Protein AF-B9ADM8-F1 (afdb_monomer)

InterPro domains:
  IPR003339 ABC/ECF transporter, transmembrane component [PF02361] (3-96)
  IPR003339 ABC/ECF transporter, transmembrane component [cd16914] (3-99)
  IPR052770 Cobalt transport CbiQ [PTHR43723] (3-105)

Solvent-accessible surface area (backbone atoms only — not comparable to full-atom values): 6535 Å² total; per-residue (Å²): 136,66,60,61,77,74,76,44,59,65,66,61,57,50,52,56,40,48,81,74,70,49,58,67,62,59,47,52,52,51,51,54,48,57,62,45,48,59,56,51,52,51,50,50,53,54,50,49,54,56,35,54,78,67,54,28,63,80,39,77,70,43,32,51,51,46,51,52,52,51,53,53,47,54,52,52,51,50,52,57,48,51,53,52,49,50,54,55,40,54,75,70,67,55,82,81,62,82,87,74,85,72,81,78,78,85,83,75,136

Secondary structure (DSSP, 8-state):
--SHHHHS-HHHHHHHGGGGT--HHHHHHHHHHHHHHHHHHHHHHHHHHHHHHTTTTSSHHHHHHHHHHHHHHHHHHHHHHHHHHHHHHHHTT-SS-------------

Nearest PDB structures (foldseek):
  5x3x-assembly2_q  TM=8.334E-01  e=1.434E-05  Rhodobacter capsulatus

Structure (mmCIF, N/CA/C/O backbone):
data_AF-B9ADM8-F1
#
_entry.id   AF-B9ADM8-F1
#
loop_
_atom_site.group_PDB
_atom_site.id
_atom_site.type_symbol
_atom_site.label_atom_id
_atom_site.label_alt_i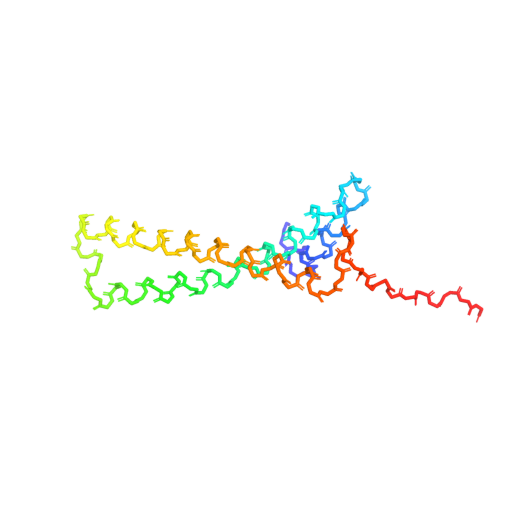d
_atom_site.label_comp_id
_atom_site.label_asym_id
_atom_site.label_entity_id
_atom_site.label_seq_id
_atom_site.pdbx_PDB_ins_code
_atom_site.Cartn_x
_atom_site.Cartn_y
_atom_site.Cartn_z
_atom_site.occupancy
_atom_site.B_iso_or_equiv
_atom_site.auth_seq_id
_atom_site.auth_comp_id
_atom_site.auth_asym_id
_atom_site.auth_atom_id
_atom_site.pdbx_PDB_model_num
ATOM 1 N N . MET A 1 1 ? 23.329 -10.423 4.522 1.00 52.31 1 MET A N 1
ATOM 2 C CA . MET A 1 1 ? 21.962 -10.299 3.968 1.00 52.31 1 MET A CA 1
ATOM 3 C C . MET A 1 1 ? 21.263 -8.962 4.263 1.00 52.31 1 MET A C 1
ATOM 5 O O . MET A 1 1 ? 20.221 -8.737 3.676 1.00 52.31 1 MET A O 1
ATOM 9 N N . GLY A 1 2 ? 21.805 -8.053 5.095 1.00 59.53 2 GLY A N 1
ATOM 10 C CA . GLY A 1 2 ? 21.185 -6.734 5.360 1.00 59.53 2 GLY A CA 1
ATOM 11 C C . GLY A 1 2 ? 21.763 -5.536 4.588 1.00 59.53 2 GLY A C 1
ATOM 12 O O . GLY A 1 2 ? 21.205 -4.452 4.662 1.00 59.53 2 GLY A O 1
ATOM 13 N N . PHE A 1 3 ? 22.873 -5.705 3.860 1.00 59.97 3 PHE A N 1
ATOM 14 C CA . PHE A 1 3 ? 23.572 -4.585 3.212 1.00 59.97 3 PHE A CA 1
ATOM 15 C C . PHE A 1 3 ? 22.823 -4.060 1.977 1.00 59.97 3 PHE A C 1
ATOM 17 O O . PHE A 1 3 ? 22.566 -2.869 1.885 1.00 59.97 3 PHE A O 1
ATOM 24 N N . LEU A 1 4 ? 22.375 -4.957 1.089 1.00 57.81 4 LEU A N 1
ATOM 25 C CA . LEU A 1 4 ? 21.685 -4.593 -0.158 1.00 57.81 4 LEU A CA 1
ATOM 26 C C . LEU A 1 4 ? 20.365 -3.843 0.079 1.00 57.81 4 LEU A C 1
ATOM 28 O O . LEU A 1 4 ? 20.056 -2.911 -0.647 1.00 57.81 4 LEU A O 1
ATOM 32 N N . GLY A 1 5 ? 19.608 -4.202 1.120 1.00 58.94 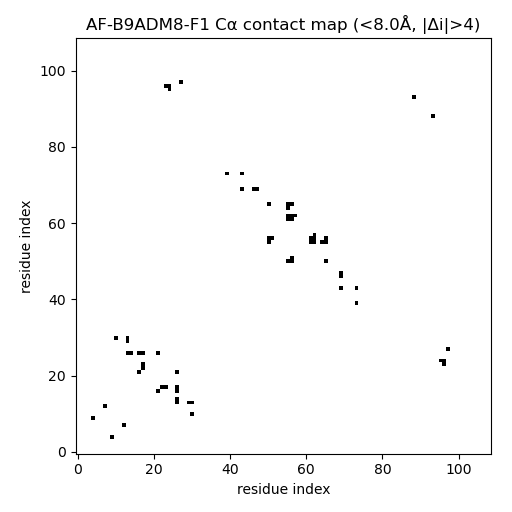5 GLY A N 1
ATOM 33 C CA . GLY A 1 5 ? 18.360 -3.506 1.456 1.00 58.94 5 GLY A CA 1
ATOM 34 C C . GLY A 1 5 ? 18.554 -2.116 2.075 1.00 58.94 5 GLY A C 1
ATOM 35 O O . GLY A 1 5 ? 17.598 -1.352 2.135 1.00 58.94 5 GLY A O 1
ATOM 36 N N . LEU A 1 6 ? 19.765 -1.793 2.546 1.00 57.16 6 LEU A N 1
ATOM 37 C CA . LEU A 1 6 ? 20.094 -0.508 3.171 1.00 57.16 6 LEU A CA 1
ATOM 38 C C . LEU A 1 6 ? 20.748 0.465 2.179 1.00 57.16 6 LEU A C 1
ATOM 40 O O . LEU A 1 6 ? 20.603 1.675 2.328 1.00 57.16 6 LEU A O 1
ATOM 44 N N . THR A 1 7 ? 21.475 -0.055 1.186 1.00 58.16 7 THR A N 1
ATOM 45 C CA . THR A 1 7 ? 22.263 0.749 0.241 1.00 58.16 7 THR A CA 1
ATOM 46 C C . THR A 1 7 ? 21.657 0.843 -1.156 1.00 58.16 7 THR A C 1
ATOM 48 O O . THR A 1 7 ? 21.989 1.780 -1.875 1.00 58.16 7 THR A O 1
ATOM 51 N N . THR A 1 8 ? 20.770 -0.080 -1.543 1.00 58.53 8 THR A N 1
ATOM 52 C CA . THR A 1 8 ? 20.170 -0.130 -2.882 1.00 58.53 8 THR A CA 1
ATOM 53 C C . THR A 1 8 ? 18.655 0.082 -2.778 1.00 58.53 8 THR A C 1
ATOM 55 O O . THR A 1 8 ? 17.962 -0.762 -2.199 1.00 58.53 8 THR A O 1
ATOM 58 N N . PRO A 1 9 ? 18.099 1.185 -3.321 1.00 68.88 9 PRO A N 1
ATOM 59 C CA . PRO A 1 9 ? 16.656 1.364 -3.429 1.00 68.88 9 PRO A CA 1
ATOM 60 C C . PRO A 1 9 ? 16.028 0.146 -4.113 1.00 68.8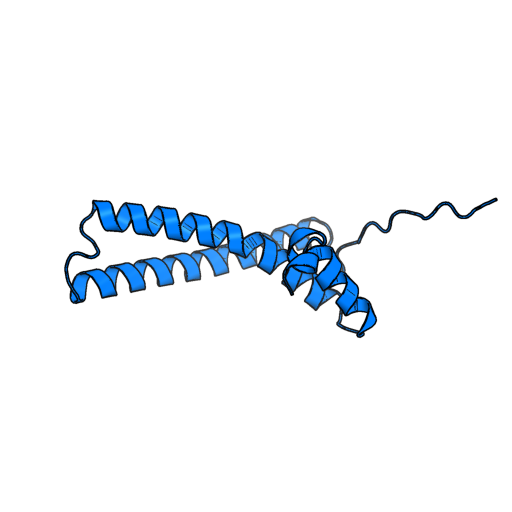8 9 PRO A C 1
ATOM 62 O O . PRO A 1 9 ? 16.537 -0.324 -5.130 1.00 68.88 9 PRO A O 1
ATOM 65 N N . ILE A 1 10 ? 14.894 -0.357 -3.613 1.00 70.69 10 ILE A N 1
ATOM 66 C CA . ILE A 1 10 ? 14.224 -1.528 -4.213 1.00 70.69 10 ILE A CA 1
ATOM 67 C C . ILE A 1 10 ? 13.923 -1.320 -5.708 1.00 70.69 10 ILE A C 1
ATOM 69 O O . ILE A 1 10 ? 13.834 -2.286 -6.456 1.00 70.69 10 ILE A O 1
ATOM 73 N N . ALA A 1 11 ? 13.787 -0.063 -6.146 1.00 69.38 11 ALA A N 1
ATOM 74 C CA . ALA A 1 11 ? 13.614 0.306 -7.544 1.00 69.38 11 ALA A CA 1
ATOM 75 C C . ALA A 1 11 ? 14.797 -0.158 -8.414 1.00 69.38 11 ALA A C 1
ATOM 77 O O . ALA A 1 11 ? 14.579 -0.678 -9.501 1.00 69.38 11 ALA A O 1
ATOM 78 N N . GLU A 1 12 ? 16.033 -0.053 -7.919 1.00 69.38 12 GLU A N 1
ATOM 79 C CA . GLU A 1 12 ? 17.237 -0.530 -8.613 1.00 69.38 12 GLU A CA 1
ATOM 80 C C . GLU A 1 12 ? 17.327 -2.065 -8.608 1.00 69.38 12 GLU A C 1
ATOM 82 O O . GLU A 1 12 ? 17.754 -2.679 -9.590 1.00 69.38 12 GLU A O 1
ATOM 87 N N . VAL A 1 13 ? 16.855 -2.708 -7.534 1.00 76.88 13 VAL A N 1
ATOM 88 C CA . VAL A 1 13 ? 16.746 -4.175 -7.464 1.00 76.88 13 VAL A CA 1
ATOM 89 C C . VAL A 1 13 ? 15.722 -4.685 -8.479 1.00 76.88 13 VAL A C 1
ATOM 91 O O . VAL A 1 13 ? 16.027 -5.589 -9.250 1.00 76.88 13 VAL A O 1
ATOM 94 N N . LEU A 1 14 ? 14.532 -4.079 -8.528 1.00 73.44 14 LEU A N 1
ATOM 95 C CA . LEU A 1 14 ? 13.477 -4.403 -9.492 1.00 73.44 14 LEU A CA 1
ATOM 96 C C . LEU A 1 14 ? 13.910 -4.119 -10.933 1.00 73.44 14 LEU A C 1
ATOM 98 O O . LEU A 1 14 ? 13.591 -4.894 -11.827 1.00 73.44 14 LEU A O 1
ATOM 102 N N . HIS A 1 15 ? 14.694 -3.068 -11.158 1.00 71.31 15 HIS A N 1
ATOM 103 C CA . HIS A 1 15 ? 15.280 -2.786 -12.465 1.00 71.31 15 HIS A CA 1
ATOM 104 C C . HIS A 1 15 ? 16.316 -3.845 -12.873 1.00 71.31 15 HIS A C 1
ATOM 106 O O . HIS A 1 15 ? 16.398 -4.230 -14.035 1.00 71.31 15 HIS A O 1
ATOM 112 N N . SER A 1 16 ? 17.075 -4.395 -11.923 1.00 73.88 16 SER A N 1
ATOM 113 C CA . SER A 1 16 ? 18.013 -5.490 -12.203 1.00 73.88 16 SER A CA 1
ATOM 114 C C . SER A 1 16 ? 17.307 -6.771 -12.687 1.00 73.88 16 SER A C 1
ATOM 116 O O . SER A 1 16 ? 17.935 -7.592 -13.355 1.00 73.88 16 SER A O 1
ATOM 118 N N . LEU A 1 17 ? 15.999 -6.937 -12.429 1.00 72.62 17 LEU A N 1
ATOM 119 C CA . LEU A 1 17 ? 15.200 -8.034 -12.994 1.00 72.62 17 LEU A CA 1
ATOM 120 C C . LEU A 1 17 ? 14.951 -7.881 -14.509 1.00 72.62 17 LEU A C 1
ATOM 122 O O . LEU A 1 17 ? 14.649 -8.882 -15.161 1.00 72.62 17 LEU A O 1
ATOM 126 N N . GLU A 1 18 ? 15.142 -6.692 -15.097 1.00 71.56 18 GLU A N 1
ATOM 127 C CA . GLU A 1 18 ? 15.107 -6.496 -16.559 1.00 71.56 18 GLU A CA 1
A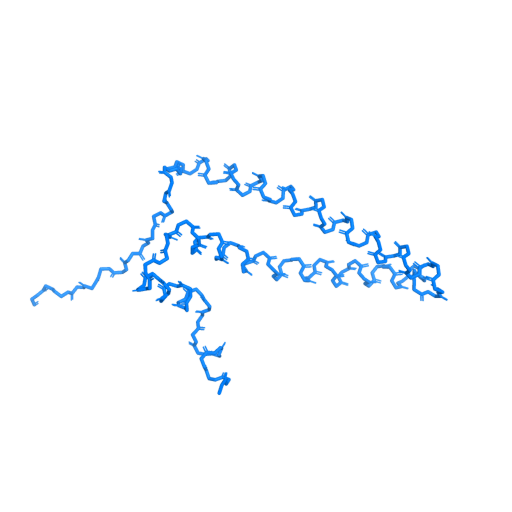TOM 128 C C . GLU A 1 18 ? 16.173 -7.365 -17.252 1.00 71.56 18 GLU A C 1
ATOM 130 O O . GLU A 1 18 ? 15.924 -7.961 -18.302 1.00 71.56 18 GLU A O 1
ATOM 135 N N . VAL A 1 19 ? 17.331 -7.552 -16.604 1.00 70.88 19 VAL A N 1
ATOM 136 C CA . VAL A 1 19 ? 18.434 -8.403 -17.092 1.00 70.88 19 VAL A CA 1
ATOM 137 C C . VAL A 1 19 ? 18.018 -9.881 -17.183 1.00 70.88 19 VAL A C 1
ATOM 139 O O . VAL A 1 19 ? 18.577 -10.642 -17.971 1.00 70.88 19 VAL A O 1
ATOM 142 N N . ILE A 1 20 ? 16.983 -10.289 -16.440 1.00 76.44 20 ILE A N 1
ATOM 143 C CA . ILE A 1 20 ? 16.434 -11.655 -16.419 1.00 76.44 20 ILE A CA 1
ATOM 144 C C . ILE A 1 20 ? 15.256 -11.802 -17.416 1.00 76.44 20 ILE A C 1
ATOM 146 O O . ILE A 1 20 ? 14.519 -12.783 -17.376 1.00 76.44 20 ILE A O 1
ATOM 150 N N . LYS A 1 21 ? 15.079 -10.860 -18.361 1.00 77.19 21 LYS A N 1
ATOM 151 C CA . LYS A 1 21 ? 13.988 -10.840 -19.364 1.00 77.19 21 LYS A CA 1
ATOM 152 C C . LYS A 1 21 ? 12.574 -10.755 -18.770 1.00 77.19 21 LYS A C 1
ATOM 154 O O . LYS A 1 21 ? 11.608 -11.182 -19.406 1.00 77.19 21 LYS A O 1
ATOM 159 N N . VAL A 1 22 ? 12.419 -10.193 -17.573 1.00 78.69 22 VAL A N 1
ATOM 160 C CA . VAL A 1 22 ? 11.084 -9.870 -17.050 1.00 78.69 22 VAL A CA 1
ATOM 161 C C . VAL A 1 22 ? 10.476 -8.741 -17.903 1.00 78.69 22 VAL A C 1
ATOM 163 O O . VAL A 1 22 ? 11.165 -7.751 -18.155 1.00 78.69 22 VAL A O 1
ATOM 166 N N . PRO A 1 23 ? 9.213 -8.851 -18.363 1.00 80.69 23 PRO A N 1
ATOM 167 C CA . PRO A 1 23 ? 8.557 -7.783 -19.117 1.00 80.69 23 PRO A CA 1
ATOM 168 C C . PRO A 1 23 ? 8.492 -6.479 -18.311 1.00 80.69 23 PRO A C 1
ATOM 170 O O . PRO A 1 23 ? 8.128 -6.505 -17.134 1.00 80.69 23 PRO A O 1
ATOM 173 N N . LYS A 1 24 ? 8.777 -5.335 -18.948 1.00 75.56 24 LYS A N 1
ATOM 174 C CA . LYS A 1 24 ? 8.800 -4.010 -18.295 1.00 75.56 24 LYS A CA 1
ATOM 175 C C . LYS A 1 24 ? 7.515 -3.691 -17.526 1.00 75.56 24 LYS A C 1
ATOM 177 O O . LYS A 1 24 ? 7.585 -3.198 -16.406 1.00 75.56 24 LYS A O 1
ATOM 182 N N . ILE A 1 25 ? 6.363 -4.085 -18.071 1.00 77.75 25 ILE A N 1
ATOM 183 C CA . ILE A 1 25 ? 5.053 -3.937 -17.422 1.00 77.75 25 ILE A CA 1
ATOM 184 C C . ILE A 1 25 ? 5.016 -4.549 -16.011 1.00 77.75 25 ILE A C 1
ATOM 186 O O . ILE A 1 25 ? 4.447 -3.970 -15.091 1.00 77.75 25 ILE A O 1
ATOM 190 N N . VAL A 1 26 ? 5.670 -5.694 -15.790 1.00 81.25 26 VAL A N 1
ATOM 191 C CA . VAL A 1 26 ? 5.708 -6.343 -14.470 1.00 81.25 26 VAL A CA 1
ATOM 192 C C . VAL A 1 26 ? 6.563 -5.538 -13.490 1.00 81.25 26 VAL A C 1
ATOM 194 O O . VAL A 1 26 ? 6.210 -5.422 -12.318 1.00 81.25 26 VAL A O 1
ATOM 197 N N . ILE A 1 27 ? 7.667 -4.956 -13.966 1.00 81.81 27 ILE A N 1
ATOM 198 C CA . ILE A 1 27 ? 8.562 -4.111 -13.164 1.00 81.81 27 ILE A CA 1
ATOM 199 C C . ILE A 1 27 ? 7.839 -2.821 -12.750 1.00 81.81 27 ILE A C 1
ATOM 201 O O . ILE A 1 27 ? 7.919 -2.416 -11.591 1.00 81.81 27 ILE A O 1
ATOM 205 N N . GLU A 1 28 ? 7.079 -2.215 -13.664 1.00 78.12 28 GLU A N 1
ATOM 206 C CA . GLU A 1 28 ? 6.255 -1.028 -13.400 1.00 78.12 28 GLU A CA 1
ATOM 207 C C . GLU A 1 28 ? 5.174 -1.304 -12.353 1.00 78.12 28 GLU A C 1
ATOM 209 O O . GLU A 1 28 ? 5.060 -0.568 -11.368 1.00 78.12 28 GLU A O 1
ATOM 214 N N . ILE A 1 29 ? 4.424 -2.400 -12.516 1.00 83.75 29 ILE A N 1
ATOM 215 C CA . ILE A 1 29 ? 3.416 -2.820 -11.537 1.00 83.75 29 ILE A CA 1
ATOM 216 C C . ILE A 1 29 ? 4.083 -3.065 -10.177 1.00 83.75 29 ILE A C 1
ATOM 218 O O . ILE A 1 29 ? 3.582 -2.596 -9.157 1.00 83.75 29 ILE A O 1
ATOM 222 N N . ALA A 1 30 ? 5.243 -3.729 -10.135 1.00 85.06 30 ALA A N 1
ATOM 223 C CA . ALA A 1 30 ? 5.986 -3.962 -8.896 1.00 85.06 30 ALA A CA 1
ATOM 224 C C . ALA A 1 30 ? 6.434 -2.661 -8.210 1.00 85.06 30 ALA A C 1
ATOM 226 O O . ALA A 1 30 ? 6.318 -2.541 -6.987 1.00 85.06 30 ALA A O 1
ATOM 227 N N . LEU A 1 31 ? 6.892 -1.671 -8.978 1.00 81.81 31 LEU A N 1
ATOM 228 C CA . LEU A 1 31 ? 7.297 -0.366 -8.461 1.00 81.81 31 LEU A CA 1
ATOM 229 C C . LEU A 1 31 ? 6.106 0.404 -7.865 1.00 81.81 31 LEU A C 1
ATOM 231 O O . LEU A 1 31 ? 6.202 0.941 -6.758 1.00 81.81 31 LEU A O 1
ATOM 235 N N . LEU A 1 32 ? 4.970 0.420 -8.571 1.00 81.88 32 LEU A N 1
ATOM 236 C CA . LEU A 1 32 ? 3.728 1.046 -8.106 1.00 81.88 32 LEU A CA 1
ATOM 237 C C . LEU A 1 32 ? 3.174 0.349 -6.858 1.00 81.88 32 LEU A C 1
ATOM 239 O O . LEU A 1 32 ? 2.783 1.019 -5.896 1.00 81.88 32 LEU A O 1
ATOM 243 N N . MET A 1 33 ? 3.190 -0.987 -6.832 1.00 85.94 33 MET A N 1
ATOM 244 C CA . MET A 1 33 ? 2.808 -1.768 -5.654 1.00 85.94 33 MET A CA 1
ATOM 245 C C . MET A 1 33 ? 3.690 -1.411 -4.460 1.00 85.94 33 MET A C 1
ATOM 247 O O . MET A 1 33 ? 3.163 -1.078 -3.402 1.00 85.94 33 MET A O 1
ATOM 251 N N . TYR A 1 34 ? 5.016 -1.403 -4.630 1.00 86.31 34 TYR A N 1
ATOM 252 C CA . TYR A 1 34 ? 5.946 -1.076 -3.551 1.00 86.31 34 TYR A CA 1
ATOM 253 C C . TYR A 1 34 ? 5.702 0.315 -2.960 1.00 86.31 34 TYR A C 1
ATOM 255 O O . TYR A 1 34 ? 5.653 0.463 -1.738 1.00 86.31 34 TYR A O 1
ATOM 263 N N . ASN A 1 35 ? 5.490 1.327 -3.808 1.00 81.94 35 ASN A N 1
ATOM 264 C CA . ASN A 1 35 ? 5.155 2.672 -3.341 1.00 81.94 35 ASN A CA 1
ATOM 265 C C . ASN A 1 35 ? 3.858 2.674 -2.511 1.00 81.94 35 ASN A C 1
ATOM 267 O O . ASN A 1 35 ? 3.786 3.297 -1.451 1.00 81.94 35 ASN A O 1
ATOM 271 N N . THR A 1 36 ? 2.856 1.920 -2.966 1.00 85.31 36 THR A N 1
ATOM 272 C CA . THR A 1 36 ? 1.529 1.881 -2.344 1.00 85.31 36 THR A CA 1
ATOM 273 C C . THR A 1 36 ? 1.511 1.094 -1.025 1.00 85.31 36 THR A C 1
ATOM 275 O O . THR A 1 36 ? 0.709 1.409 -0.146 1.00 85.31 36 THR A O 1
ATOM 278 N N . ILE A 1 37 ? 2.422 0.133 -0.817 1.00 89.81 37 ILE A N 1
ATOM 279 C CA . ILE A 1 37 ? 2.511 -0.642 0.437 1.00 89.81 37 ILE A CA 1
ATOM 280 C C . ILE A 1 37 ? 2.662 0.282 1.651 1.00 89.81 37 ILE A C 1
ATOM 282 O O . ILE A 1 37 ? 1.923 0.133 2.622 1.00 89.81 37 ILE A O 1
ATOM 286 N N . PHE A 1 38 ? 3.563 1.266 1.607 1.00 86.62 38 PHE A N 1
ATOM 287 C CA . PHE A 1 38 ? 3.767 2.175 2.743 1.00 86.62 38 PHE A CA 1
ATOM 288 C C . PHE A 1 38 ? 2.553 3.058 3.022 1.00 86.62 38 PHE A C 1
ATOM 290 O O . PHE A 1 38 ? 2.245 3.339 4.181 1.00 86.62 38 PHE A O 1
ATOM 297 N N . ILE A 1 39 ? 1.840 3.457 1.969 1.00 88.19 39 ILE A N 1
ATOM 298 C CA . ILE A 1 39 ? 0.612 4.243 2.085 1.00 88.19 39 ILE A CA 1
ATOM 299 C C . ILE A 1 39 ? -0.453 3.421 2.820 1.00 88.19 39 ILE A C 1
ATOM 301 O O . ILE A 1 39 ? -1.032 3.904 3.794 1.00 88.19 39 ILE A O 1
ATOM 305 N N . PHE A 1 40 ? -0.657 2.160 2.422 1.00 88.81 40 PHE A N 1
ATOM 306 C CA . PHE A 1 40 ? -1.607 1.277 3.102 1.00 88.81 40 PHE A CA 1
ATOM 307 C C . PHE A 1 40 ? -1.180 0.924 4.523 1.00 88.81 40 PHE A C 1
ATOM 309 O O . PHE A 1 40 ? -2.027 0.880 5.408 1.00 88.81 40 PHE A O 1
ATOM 316 N N . LEU A 1 41 ? 0.110 0.710 4.785 1.00 91.44 41 LEU A N 1
ATOM 317 C CA . LEU A 1 41 ? 0.591 0.435 6.141 1.00 91.44 41 LEU A CA 1
ATOM 318 C C . LEU A 1 41 ? 0.288 1.591 7.101 1.00 91.44 41 LEU A C 1
ATOM 320 O O . LEU A 1 41 ? -0.176 1.356 8.216 1.00 91.44 41 LEU A O 1
ATOM 324 N N . ASN A 1 42 ? 0.497 2.831 6.658 1.00 91.06 42 ASN A N 1
ATOM 325 C CA . ASN A 1 42 ? 0.163 4.011 7.453 1.00 91.06 42 ASN A CA 1
ATOM 326 C C . ASN A 1 42 ? -1.352 4.121 7.698 1.00 91.06 42 ASN A C 1
ATOM 328 O O . ASN A 1 42 ? -1.797 4.394 8.810 1.00 91.06 42 ASN A O 1
ATOM 332 N N . GLU A 1 43 ? -2.157 3.854 6.672 1.00 90.06 43 GLU A N 1
ATOM 333 C CA . GLU A 1 43 ? -3.617 3.831 6.779 1.00 90.06 43 GLU A CA 1
ATOM 334 C C . GLU A 1 43 ? -4.111 2.775 7.783 1.00 90.06 43 GLU A C 1
ATOM 336 O O . GLU A 1 43 ? -4.951 3.069 8.638 1.00 90.06 43 GLU A O 1
ATOM 341 N N . ILE A 1 44 ? -3.543 1.567 7.733 1.00 92.50 44 ILE A N 1
ATOM 342 C CA . ILE A 1 44 ? -3.833 0.484 8.678 1.00 92.50 44 ILE A CA 1
ATOM 343 C C . ILE A 1 44 ? -3.519 0.920 10.112 1.00 92.50 44 ILE A C 1
ATOM 345 O O . ILE A 1 44 ? -4.339 0.695 11.003 1.00 92.50 44 ILE A O 1
ATOM 349 N N . ASP A 1 45 ? -2.369 1.556 10.345 1.00 93.38 45 ASP A N 1
ATOM 350 C CA . ASP A 1 45 ? -1.972 2.022 11.678 1.00 93.38 45 ASP A CA 1
ATOM 351 C C . ASP A 1 45 ? -2.945 3.079 12.228 1.00 93.38 45 ASP A C 1
ATOM 353 O O . ASP A 1 45 ? -3.407 2.980 13.369 1.00 93.38 45 ASP A O 1
ATOM 357 N N . ILE A 1 46 ? -3.345 4.042 11.393 1.00 92.38 46 ILE A N 1
ATOM 358 C CA . ILE A 1 46 ? -4.332 5.069 11.752 1.00 92.38 46 ILE A CA 1
ATOM 359 C C . ILE A 1 46 ? -5.687 4.429 12.093 1.00 92.38 46 ILE A C 1
ATOM 361 O O . ILE A 1 46 ? -6.284 4.744 13.128 1.00 92.38 46 ILE A O 1
ATOM 365 N N . MET A 1 47 ? -6.178 3.509 11.256 1.00 90.00 47 MET A N 1
ATOM 366 C CA . MET A 1 47 ? -7.466 2.847 11.486 1.00 90.00 47 MET A CA 1
ATOM 367 C C . MET A 1 47 ? -7.455 1.970 12.732 1.00 90.00 47 MET A C 1
ATOM 369 O O . MET A 1 47 ? -8.413 2.002 13.507 1.00 90.00 47 MET A O 1
ATOM 373 N N . LYS A 1 48 ? -6.369 1.228 12.959 1.00 90.75 48 LYS A N 1
ATOM 374 C CA . LYS A 1 48 ? -6.201 0.395 14.149 1.00 90.75 48 LYS A CA 1
ATOM 375 C C . LYS A 1 48 ? -6.249 1.243 15.421 1.00 90.75 48 LYS A C 1
ATOM 377 O O . LYS A 1 48 ? -7.038 0.936 16.312 1.00 90.75 48 LYS A O 1
ATOM 382 N N . LYS A 1 49 ? -5.517 2.361 15.477 1.00 90.94 49 LYS A N 1
ATOM 383 C CA . LYS A 1 49 ? -5.550 3.306 16.614 1.00 90.94 49 LYS A CA 1
ATOM 384 C C . LYS A 1 49 ? -6.944 3.901 16.850 1.00 90.94 49 LYS A C 1
ATOM 386 O O . LYS A 1 49 ? -7.400 4.025 17.991 1.00 90.94 49 LYS A O 1
ATOM 391 N N . ALA A 1 50 ? -7.666 4.230 15.777 1.00 89.69 50 ALA A N 1
ATOM 392 C CA . ALA A 1 50 ? -9.044 4.713 15.872 1.00 89.69 50 ALA A CA 1
ATOM 393 C C . ALA A 1 50 ? -10.009 3.634 16.407 1.00 89.69 50 ALA A C 1
ATOM 395 O O . ALA A 1 50 ? -10.903 3.939 17.200 1.00 89.69 50 ALA A O 1
ATOM 396 N N . GLN A 1 51 ? -9.827 2.371 16.008 1.00 89.94 51 GLN A N 1
ATOM 397 C CA . GLN A 1 51 ? -10.592 1.233 16.527 1.00 89.94 51 GLN A CA 1
ATOM 398 C C . GLN A 1 51 ? -1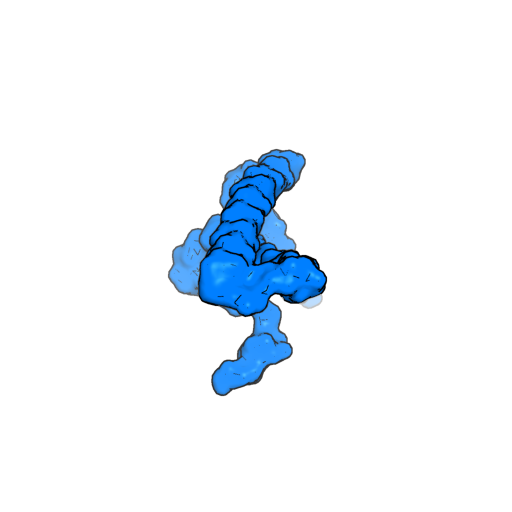0.255 0.935 17.995 1.00 89.94 51 GLN A C 1
ATOM 400 O O . GLN A 1 51 ? -11.167 0.668 18.778 1.00 89.94 51 GLN A O 1
ATOM 405 N N . GLU A 1 52 ? -8.986 1.043 18.395 1.00 89.00 52 GLU A N 1
ATOM 406 C CA . GLU A 1 52 ? -8.536 0.887 19.786 1.00 89.00 52 GLU A CA 1
ATOM 407 C C . GLU A 1 52 ? -9.186 1.922 20.713 1.00 89.00 52 GLU A C 1
ATOM 409 O O . GLU A 1 52 ? -9.731 1.557 21.754 1.00 89.00 52 GLU A O 1
ATOM 414 N N . THR A 1 53 ? -9.250 3.188 20.288 1.00 89.12 53 THR A N 1
ATOM 415 C CA . THR A 1 53 ? -9.905 4.269 21.053 1.00 89.12 53 THR A CA 1
ATOM 416 C C . THR A 1 53 ? -11.409 4.017 21.243 1.00 89.12 53 THR A C 1
ATOM 418 O O . THR A 1 53 ? -12.000 4.425 22.239 1.00 89.12 53 THR A O 1
ATOM 421 N N . ARG A 1 54 ? -12.045 3.296 20.311 1.00 87.06 54 ARG A N 1
ATOM 422 C CA . ARG A 1 54 ? -13.464 2.901 20.372 1.00 87.06 54 ARG A CA 1
ATOM 423 C C . ARG A 1 54 ? -13.698 1.576 21.107 1.00 87.06 54 ARG A C 1
ATOM 425 O O . ARG A 1 54 ? -14.788 1.019 20.994 1.00 87.06 54 ARG A O 1
ATOM 432 N N . LEU A 1 55 ? -12.695 1.045 21.818 1.00 82.81 55 LEU A N 1
ATOM 433 C CA . LEU A 1 55 ? -12.739 -0.271 22.476 1.00 82.81 55 LEU A CA 1
ATOM 434 C C . LEU A 1 55 ? -13.060 -1.422 21.498 1.00 82.81 55 LEU A C 1
ATOM 436 O O . LEU A 1 55 ? -13.588 -2.467 21.887 1.00 82.81 55 LEU A O 1
ATOM 440 N N . GLY A 1 56 ? -12.716 -1.255 20.217 1.00 75.75 56 GLY A N 1
ATOM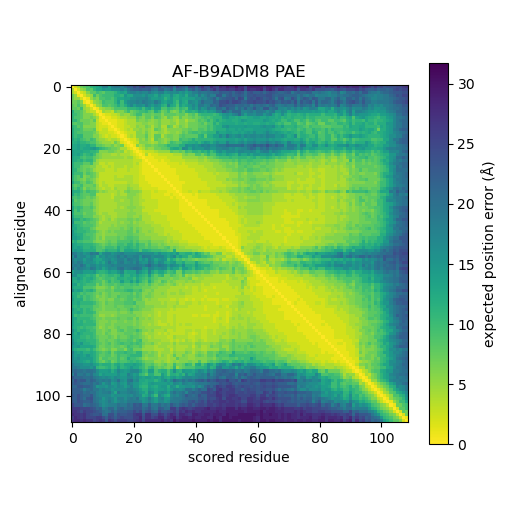 441 C CA . GLY A 1 56 ? -13.027 -2.194 19.138 1.00 75.75 56 GLY A CA 1
ATOM 442 C C . GLY A 1 56 ? -12.360 -3.564 19.280 1.00 75.75 56 GLY A C 1
ATOM 443 O O . GLY A 1 56 ? -12.793 -4.507 18.622 1.00 75.75 56 GLY A O 1
ATOM 444 N N . TYR A 1 57 ? -11.362 -3.692 20.159 1.00 79.38 57 TYR A N 1
ATOM 445 C CA . TYR A 1 57 ? -10.622 -4.932 20.420 1.00 79.38 57 TYR A CA 1
ATOM 446 C C . TYR A 1 57 ? -10.865 -5.531 21.818 1.00 79.38 57 TYR A C 1
ATOM 448 O O . TYR A 1 57 ? -10.149 -6.433 22.240 1.00 79.38 57 TYR A O 1
ATOM 456 N N . ASN A 1 58 ? -11.875 -5.049 22.553 1.00 80.88 58 ASN A N 1
ATOM 457 C CA . ASN A 1 58 ? -12.113 -5.440 23.952 1.00 80.88 58 ASN A CA 1
ATOM 458 C C . ASN A 1 58 ? -12.734 -6.852 24.124 1.00 80.88 58 ASN A C 1
ATOM 460 O O . ASN A 1 58 ? -12.977 -7.307 25.235 1.00 80.88 58 ASN A O 1
ATOM 464 N N . GLY A 1 59 ? -13.024 -7.573 23.038 1.00 85.06 59 GLY A N 1
ATOM 465 C CA . GLY A 1 59 ? -13.572 -8.929 23.104 1.00 85.06 59 GLY A CA 1
ATOM 466 C C . GLY A 1 59 ? -13.451 -9.674 21.780 1.00 85.06 59 GLY A C 1
ATOM 467 O O . GLY A 1 59 ? -13.351 -9.066 20.723 1.00 85.06 59 GLY A O 1
ATOM 468 N N . TYR A 1 60 ? -13.500 -11.007 21.806 1.00 79.00 60 TYR A N 1
ATOM 469 C CA . TYR A 1 60 ? -13.278 -11.832 20.607 1.00 79.00 60 TYR A CA 1
ATOM 470 C C . TYR A 1 60 ? -14.213 -11.482 19.432 1.00 79.00 60 TYR A C 1
ATOM 472 O O . TYR A 1 60 ? -13.766 -11.387 18.289 1.00 79.00 60 TYR A O 1
ATOM 480 N N . LYS A 1 61 ? -15.501 -11.220 19.706 1.00 86.12 61 LYS A N 1
ATOM 481 C CA . LYS A 1 61 ? -16.483 -10.821 18.678 1.00 86.12 61 LYS A CA 1
ATOM 482 C C . LYS A 1 61 ? -16.212 -9.424 18.110 1.00 86.12 61 LYS A C 1
ATOM 484 O O . LYS A 1 61 ? -16.342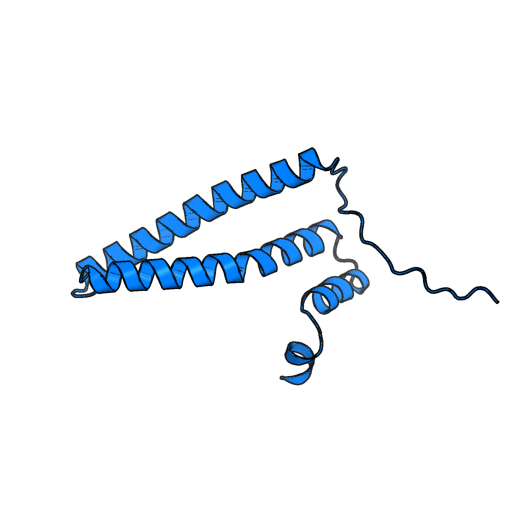 -9.220 16.904 1.00 86.12 61 LYS A O 1
ATOM 489 N N . THR A 1 62 ? -15.858 -8.461 18.961 1.00 85.50 62 THR A N 1
ATOM 490 C CA . THR A 1 62 ? -15.581 -7.083 18.533 1.00 85.50 62 THR A CA 1
ATOM 491 C C . THR A 1 62 ? -14.246 -6.994 17.804 1.00 85.50 62 THR A C 1
ATOM 493 O O . THR A 1 62 ? -14.195 -6.363 16.753 1.00 85.50 62 THR A O 1
ATOM 496 N N . SER A 1 63 ? -13.221 -7.721 18.255 1.00 85.31 63 SER A N 1
ATOM 497 C CA . SER A 1 63 ? -11.928 -7.831 17.574 1.00 85.31 63 SER A CA 1
ATOM 498 C C . SER A 1 63 ? -12.078 -8.383 16.161 1.00 85.31 63 SER A C 1
ATOM 500 O O . SER A 1 63 ? -11.559 -7.786 15.221 1.00 85.31 63 SER A O 1
ATOM 502 N N . PHE A 1 64 ? -12.843 -9.466 15.976 1.00 89.06 64 PHE A N 1
ATOM 503 C CA . PHE A 1 64 ? -13.095 -10.012 14.639 1.00 89.06 64 PHE A CA 1
ATOM 504 C C . PHE A 1 64 ? -13.823 -9.006 13.739 1.00 89.06 64 PHE A C 1
ATOM 506 O O . PHE A 1 64 ? -13.424 -8.798 12.596 1.00 89.06 64 PHE A O 1
ATOM 513 N N . LYS A 1 65 ? -14.844 -8.317 14.267 1.00 88.88 65 LYS A N 1
ATOM 514 C CA . LYS A 1 65 ? -15.556 -7.259 13.535 1.00 88.88 65 LYS A CA 1
ATOM 515 C C . LYS A 1 65 ? -14.626 -6.103 13.143 1.00 88.88 65 LYS A C 1
ATOM 517 O O . LYS A 1 65 ? -14.711 -5.622 12.018 1.00 88.88 65 LYS A O 1
ATOM 522 N N . SER A 1 66 ? -13.740 -5.675 14.039 1.00 89.00 66 SER A N 1
ATOM 523 C CA . SER A 1 66 ? -12.779 -4.593 13.792 1.00 89.00 66 SER A CA 1
ATOM 524 C C . SER A 1 66 ? -11.765 -4.973 12.712 1.00 89.00 66 SER A C 1
ATOM 526 O O . SER A 1 66 ? -11.544 -4.199 11.782 1.00 89.00 66 SER A O 1
ATOM 528 N N . VAL A 1 67 ? -11.227 -6.196 12.761 1.00 89.69 67 VAL A N 1
ATOM 529 C CA . VAL A 1 67 ? -10.324 -6.727 11.725 1.00 89.69 67 VAL A CA 1
ATOM 530 C C . VAL A 1 67 ? -11.039 -6.861 10.380 1.00 89.69 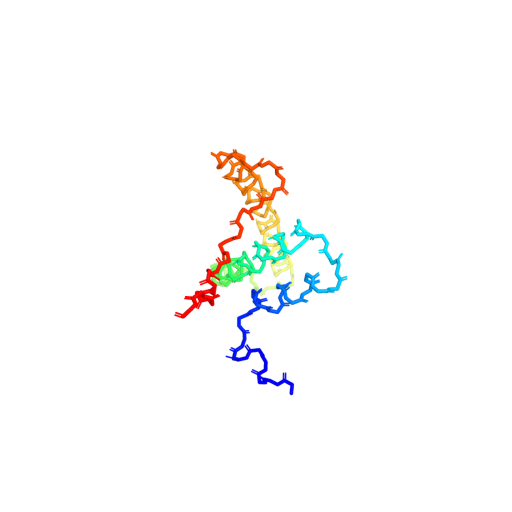67 VAL A C 1
ATOM 532 O O . VAL A 1 67 ? -10.504 -6.420 9.367 1.00 89.69 67 VAL A O 1
ATOM 535 N N . ALA A 1 68 ? -12.258 -7.407 10.358 1.00 91.81 68 ALA A N 1
ATOM 536 C CA . ALA A 1 68 ? -13.050 -7.530 9.135 1.00 91.81 68 ALA A CA 1
ATOM 537 C C . ALA A 1 68 ? -13.351 -6.157 8.511 1.00 91.81 68 ALA A C 1
ATOM 539 O O . ALA A 1 68 ? -13.220 -5.980 7.302 1.00 91.81 68 ALA A O 1
ATOM 540 N N . MET A 1 69 ? -13.689 -5.163 9.338 1.00 90.00 69 MET A N 1
ATOM 541 C CA . MET A 1 69 ? -13.925 -3.794 8.885 1.00 90.00 69 MET A CA 1
ATOM 542 C C . MET A 1 69 ? -12.653 -3.165 8.305 1.00 90.00 69 MET A C 1
ATOM 544 O O . MET A 1 69 ? -12.706 -2.577 7.227 1.00 90.00 69 MET A O 1
ATOM 548 N N . LEU A 1 70 ? -11.509 -3.340 8.971 1.00 91.56 70 LEU A N 1
ATOM 549 C CA . LEU A 1 70 ? -10.213 -2.861 8.490 1.00 91.56 70 LEU A CA 1
ATOM 550 C C . LEU A 1 70 ? -9.848 -3.518 7.150 1.00 91.56 70 LEU A C 1
ATOM 552 O O . LEU A 1 70 ? -9.555 -2.812 6.189 1.00 91.56 70 LEU A O 1
ATOM 556 N N . GLY A 1 71 ? -9.958 -4.846 7.047 1.00 92.62 71 GLY A N 1
ATOM 557 C CA . GLY A 1 71 ? -9.696 -5.581 5.807 1.00 92.62 71 GLY A CA 1
ATOM 558 C C . GLY A 1 71 ? -10.609 -5.152 4.656 1.00 92.62 71 GLY A C 1
ATOM 559 O O . GLY A 1 71 ? -10.127 -4.906 3.554 1.00 92.62 71 GLY A O 1
ATOM 560 N N . SER A 1 72 ? -11.909 -4.978 4.920 1.00 93.12 72 SER A N 1
ATOM 561 C CA . SER A 1 72 ? -12.860 -4.498 3.909 1.00 93.12 72 SER A CA 1
ATOM 562 C C . SER A 1 72 ? -12.533 -3.086 3.418 1.00 93.12 72 SER A C 1
ATOM 564 O O . SER A 1 72 ? -12.646 -2.809 2.228 1.00 93.12 72 SER A O 1
ATOM 566 N N . ASN A 1 73 ? -12.073 -2.202 4.310 1.00 91.69 73 ASN A N 1
ATOM 567 C CA . ASN A 1 73 ? -11.722 -0.838 3.939 1.00 91.69 73 ASN A CA 1
ATOM 568 C C . ASN A 1 73 ? -10.475 -0.798 3.052 1.00 91.69 73 ASN A C 1
ATOM 570 O O . ASN A 1 73 ? -10.494 -0.159 2.004 1.00 91.69 73 ASN A O 1
ATOM 574 N N . ILE A 1 74 ? -9.426 -1.529 3.441 1.00 91.69 74 ILE A N 1
ATOM 575 C CA . ILE A 1 74 ? -8.195 -1.632 2.651 1.00 91.69 74 ILE A CA 1
ATOM 576 C C . ILE A 1 74 ? -8.481 -2.241 1.279 1.00 91.69 74 ILE A C 1
ATOM 578 O O . ILE A 1 74 ? -7.965 -1.749 0.280 1.00 91.69 74 ILE A O 1
ATOM 582 N N . PHE A 1 75 ? -9.345 -3.256 1.208 1.00 92.81 75 PHE A N 1
ATOM 583 C CA . PHE A 1 75 ? -9.742 -3.856 -0.062 1.00 92.81 75 PHE A CA 1
ATOM 584 C C . PHE A 1 75 ? -10.428 -2.844 -0.990 1.00 92.81 75 PHE A C 1
ATOM 586 O O . PHE A 1 75 ? -9.981 -2.661 -2.121 1.00 92.81 75 PHE A O 1
ATOM 593 N N . LEU A 1 76 ? -11.452 -2.132 -0.507 1.00 92.94 76 LEU A N 1
ATOM 594 C CA . LEU A 1 76 ? -12.155 -1.121 -1.307 1.00 92.94 76 LEU A CA 1
ATOM 595 C C . LEU A 1 76 ? -11.209 -0.005 -1.765 1.00 92.94 76 LEU A C 1
ATOM 597 O O . LEU A 1 76 ? -11.136 0.292 -2.953 1.00 92.94 76 LEU A O 1
ATOM 601 N N . ARG A 1 77 ? -10.389 0.524 -0.852 1.00 89.19 77 ARG A N 1
ATOM 602 C CA . ARG A 1 77 ? -9.392 1.548 -1.189 1.00 89.19 77 ARG A CA 1
ATOM 603 C C . ARG A 1 77 ? -8.362 1.062 -2.199 1.00 89.19 77 ARG A C 1
ATOM 605 O O . ARG A 1 77 ? -7.894 1.855 -3.010 1.00 89.19 77 ARG A O 1
ATOM 612 N N . SER A 1 78 ? -7.984 -0.215 -2.157 1.00 89.38 78 SER A N 1
ATOM 613 C CA . SER A 1 78 ? -7.061 -0.786 -3.140 1.00 89.38 78 SER A CA 1
ATOM 614 C C . SER A 1 78 ? -7.657 -0.831 -4.543 1.00 89.38 78 SER A C 1
ATOM 616 O O . SER A 1 78 ? -6.938 -0.557 -5.502 1.00 89.38 78 SER A O 1
ATOM 618 N N . MET A 1 79 ? -8.964 -1.084 -4.657 1.00 90.62 79 MET A N 1
ATOM 619 C CA . MET A 1 79 ? -9.677 -1.062 -5.934 1.00 90.62 79 MET A CA 1
ATOM 620 C C . MET A 1 79 ? -9.756 0.366 -6.485 1.00 90.62 79 MET A C 1
ATOM 622 O O . MET A 1 79 ? -9.313 0.599 -7.607 1.00 90.62 79 MET A O 1
ATOM 626 N N . ASP A 1 80 ? -10.184 1.331 -5.662 1.00 90.38 80 ASP A N 1
ATOM 627 C CA . ASP A 1 80 ? -10.241 2.750 -6.049 1.00 90.38 80 ASP A CA 1
ATOM 628 C C . ASP A 1 80 ? -8.857 3.272 -6.469 1.00 90.38 80 ASP A C 1
ATOM 630 O O . ASP A 1 80 ? -8.697 4.026 -7.432 1.00 90.38 80 ASP A O 1
ATOM 634 N N . LYS A 1 81 ? -7.811 2.854 -5.743 1.00 87.12 81 LYS A N 1
ATOM 635 C CA . LYS A 1 81 ? -6.430 3.230 -6.043 1.00 87.12 81 LYS A CA 1
ATOM 636 C C . LYS A 1 81 ? -5.958 2.637 -7.367 1.00 87.12 81 LYS A C 1
ATOM 638 O O . LYS A 1 81 ? -5.260 3.336 -8.098 1.00 87.12 81 LYS A O 1
ATOM 643 N N . ALA A 1 82 ? -6.312 1.389 -7.671 1.00 87.00 82 ALA A N 1
ATOM 644 C CA . ALA A 1 82 ? -5.964 0.747 -8.935 1.00 87.00 82 ALA A CA 1
ATOM 645 C C . ALA A 1 82 ? -6.607 1.474 -10.127 1.00 87.00 82 ALA A C 1
ATOM 647 O O . ALA A 1 82 ? -5.918 1.775 -11.098 1.00 87.00 82 ALA A O 1
ATOM 648 N N . GLU A 1 83 ? -7.886 1.837 -10.018 1.00 87.94 83 GLU A N 1
ATOM 649 C CA . GLU A 1 83 ? -8.603 2.600 -11.046 1.00 87.94 83 GLU A CA 1
ATOM 650 C C . GLU A 1 83 ? -8.010 4.006 -11.227 1.00 87.94 83 GLU A C 1
ATOM 652 O O . GLU A 1 83 ? -7.706 4.429 -12.342 1.00 87.94 83 GLU A O 1
ATOM 657 N N . SER A 1 84 ? -7.737 4.709 -10.124 1.00 86.31 84 SER A N 1
ATOM 658 C CA . SER A 1 84 ? -7.087 6.023 -10.159 1.00 86.31 84 SER A CA 1
ATOM 659 C C . SER A 1 84 ? -5.686 5.972 -10.781 1.00 86.31 84 SER A C 1
ATOM 661 O O . SER A 1 84 ? -5.308 6.881 -11.527 1.00 86.31 84 SER A O 1
ATOM 663 N N . LEU A 1 85 ? -4.912 4.918 -10.497 1.00 82.50 85 LEU A N 1
ATOM 664 C CA . LEU A 1 85 ? -3.598 4.699 -11.099 1.00 82.50 85 LEU A CA 1
ATOM 665 C C . LEU A 1 85 ? -3.712 4.462 -12.605 1.00 82.50 85 LEU A C 1
ATOM 667 O O . LEU A 1 85 ? -2.980 5.105 -13.354 1.00 82.50 85 LEU A O 1
ATOM 671 N N . GLN A 1 86 ? -4.648 3.619 -13.043 1.00 83.19 86 GLN A N 1
ATOM 672 C CA . GLN A 1 86 ? -4.890 3.381 -14.465 1.00 83.19 86 GLN A CA 1
ATOM 673 C C . GLN A 1 86 ? -5.264 4.682 -15.184 1.00 83.19 86 GLN A C 1
ATOM 675 O O . GLN A 1 86 ? -4.597 5.071 -16.136 1.00 83.19 86 GLN A O 1
ATOM 680 N N . HIS A 1 87 ? -6.233 5.434 -14.657 1.00 83.62 87 HIS A N 1
ATOM 681 C CA . HIS A 1 87 ? -6.631 6.722 -15.227 1.00 83.62 87 HIS A CA 1
ATOM 682 C C . HIS A 1 87 ? -5.495 7.750 -15.277 1.00 83.62 87 HIS A C 1
ATOM 684 O O . HIS A 1 87 ? -5.404 8.540 -16.221 1.00 83.62 87 HIS A O 1
ATOM 690 N N . SER A 1 88 ? -4.616 7.749 -14.273 1.00 82.38 88 SER A N 1
ATOM 691 C CA . SER A 1 88 ? -3.445 8.630 -14.240 1.00 82.38 88 SER A CA 1
ATOM 692 C C . SER A 1 88 ? -2.417 8.259 -15.309 1.00 82.38 88 SER A C 1
ATOM 694 O O . SER A 1 88 ? -1.777 9.151 -15.866 1.00 82.38 88 SER A O 1
ATOM 696 N N . LEU A 1 89 ? -2.243 6.965 -15.590 1.00 78.88 89 LEU A N 1
ATOM 697 C CA . LEU A 1 89 ? -1.378 6.481 -16.665 1.00 78.88 89 LEU A CA 1
ATOM 698 C C . LEU A 1 89 ? -1.981 6.827 -18.030 1.00 78.88 89 LEU A C 1
ATOM 700 O O . LEU A 1 89 ? -1.309 7.465 -18.840 1.00 78.88 89 LEU A O 1
ATOM 704 N N . ASP A 1 90 ? -3.265 6.536 -18.238 1.00 81.38 90 ASP A N 1
ATOM 705 C CA . ASP A 1 90 ? -3.979 6.841 -19.484 1.00 81.38 90 ASP A CA 1
ATOM 706 C C . ASP A 1 90 ? -3.907 8.341 -19.820 1.00 81.38 90 ASP A C 1
ATOM 708 O O . ASP A 1 90 ? -3.585 8.729 -20.943 1.00 81.38 90 ASP A O 1
ATOM 712 N N . SER A 1 91 ? -4.096 9.207 -18.816 1.00 80.25 91 SER A N 1
ATOM 713 C CA . SER A 1 91 ? -4.026 10.670 -18.975 1.00 80.25 91 SER A CA 1
ATOM 714 C C . SER A 1 91 ? -2.635 11.183 -19.365 1.00 80.25 91 SER A C 1
ATOM 716 O O . SER A 1 91 ? -2.509 12.287 -19.893 1.00 80.25 91 SER A O 1
ATOM 718 N N . ARG A 1 92 ? -1.576 10.409 -19.101 1.00 78.50 92 ARG A N 1
ATOM 719 C CA . ARG A 1 92 ? -0.189 10.748 -19.460 1.00 78.50 92 ARG A CA 1
ATOM 720 C C . ARG A 1 92 ? 0.214 10.210 -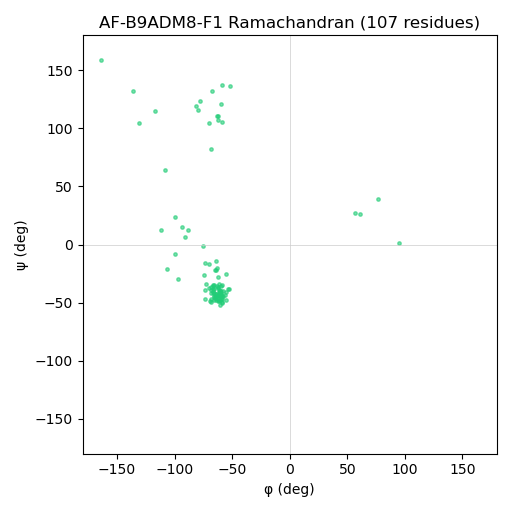20.836 1.00 78.50 92 ARG A C 1
ATOM 722 O O . ARG A 1 92 ? 1.376 10.358 -21.204 1.00 78.50 92 ARG A O 1
ATOM 729 N N . GLY A 1 93 ? -0.727 9.634 -21.591 1.00 68.38 93 GLY A N 1
ATOM 730 C CA . GLY A 1 93 ? -0.472 9.057 -22.911 1.00 68.38 93 GLY A CA 1
ATOM 731 C C . GLY A 1 93 ? 0.221 7.699 -22.833 1.00 68.38 93 GLY A C 1
ATOM 732 O O . GLY A 1 93 ? 1.138 7.439 -23.606 1.00 68.38 93 GLY A O 1
ATOM 733 N N . TYR A 1 94 ? -0.164 6.863 -21.866 1.00 65.12 94 TYR A N 1
ATOM 734 C CA . TYR A 1 94 ? 0.404 5.529 -21.701 1.00 65.12 94 TYR A CA 1
ATOM 735 C C . TYR A 1 94 ? 0.099 4.636 -22.914 1.00 65.12 94 TYR A C 1
ATOM 737 O O . TYR A 1 94 ? -1.040 4.233 -23.123 1.00 65.12 94 TYR A O 1
ATOM 745 N N . ASP A 1 95 ? 1.135 4.311 -23.690 1.00 63.91 95 ASP A N 1
ATOM 746 C CA . ASP A 1 95 ? 1.082 3.410 -24.858 1.00 63.91 95 ASP A CA 1
ATOM 747 C C . ASP A 1 95 ? 1.587 1.990 -24.511 1.00 63.91 95 ASP A C 1
ATOM 749 O O . ASP A 1 95 ? 2.080 1.246 -25.353 1.00 63.91 95 ASP A O 1
ATOM 753 N N . GLY A 1 96 ? 1.523 1.615 -23.225 1.00 61.59 96 GLY A N 1
ATOM 754 C CA . GLY A 1 96 ? 1.993 0.316 -22.723 1.00 61.59 96 GLY A CA 1
ATOM 755 C C . GLY A 1 96 ? 3.426 0.293 -22.176 1.00 61.59 96 GLY A C 1
ATOM 756 O O . GLY A 1 96 ? 3.874 -0.758 -21.720 1.00 61.59 96 GLY A O 1
ATOM 757 N N . GLU A 1 97 ? 4.133 1.428 -22.170 1.00 59.59 97 GLU A N 1
ATOM 758 C CA . GLU A 1 97 ? 5.428 1.591 -21.493 1.00 59.59 97 GLU A CA 1
ATOM 759 C C . GLU A 1 97 ? 5.480 2.931 -20.736 1.00 59.59 97 GLU A C 1
ATOM 761 O O . GLU A 1 97 ? 5.149 3.982 -21.289 1.00 59.59 97 GLU A O 1
ATOM 766 N N . ILE A 1 98 ? 5.910 2.925 -19.467 1.00 63.88 98 ILE A N 1
ATOM 767 C CA . ILE A 1 98 ? 6.249 4.152 -18.739 1.00 63.88 98 ILE A CA 1
ATOM 768 C C . ILE A 1 98 ? 7.659 4.549 -19.198 1.00 63.88 98 ILE A C 1
ATOM 770 O O . ILE A 1 98 ? 8.613 3.813 -18.928 1.00 63.88 98 ILE A O 1
ATOM 774 N N . PRO A 1 99 ? 7.847 5.702 -19.871 1.00 57.31 99 PRO A N 1
ATOM 775 C CA . PRO A 1 99 ? 9.162 6.107 -20.343 1.00 57.31 99 PRO A CA 1
ATOM 776 C C . PRO A 1 99 ? 10.112 6.309 -19.158 1.00 57.31 99 PRO A C 1
ATOM 778 O O . PRO A 1 99 ? 9.981 7.236 -18.357 1.00 57.31 99 PRO A O 1
ATOM 781 N N . MET A 1 100 ? 11.080 5.403 -19.053 1.00 59.94 100 MET A N 1
ATOM 782 C CA . MET A 1 100 ? 12.172 5.459 -18.093 1.00 59.94 100 MET A CA 1
ATOM 783 C C . MET A 1 100 ? 13.225 6.455 -18.584 1.00 59.94 100 MET A C 1
ATOM 785 O O . MET A 1 100 ? 13.800 6.292 -19.661 1.00 59.94 100 MET A O 1
ATOM 789 N N . TYR A 1 101 ? 13.538 7.456 -17.763 1.00 57.06 101 TYR A N 1
ATOM 790 C CA . TYR A 1 101 ? 14.711 8.296 -17.980 1.00 57.06 101 TYR A CA 1
ATOM 791 C C . TYR A 1 101 ? 15.981 7.477 -17.710 1.00 57.06 101 TYR A C 1
ATOM 793 O O . TYR A 1 101 ? 16.328 7.216 -16.557 1.00 57.06 101 TYR A O 1
ATOM 801 N N . LYS A 1 102 ? 16.678 7.061 -18.772 1.00 57.69 102 LYS A N 1
ATOM 802 C CA . LYS A 1 102 ? 18.062 6.587 -18.670 1.00 57.69 102 LYS A CA 1
ATOM 803 C C . LYS A 1 102 ? 18.966 7.822 -18.632 1.00 57.69 102 LYS A C 1
ATOM 805 O O . LYS A 1 102 ? 18.932 8.593 -19.591 1.00 57.69 102 LYS A O 1
ATOM 810 N N . PRO A 1 103 ? 19.756 8.051 -17.568 1.00 50.94 103 PRO A N 1
ATOM 811 C CA . PRO A 1 103 ? 20.761 9.100 -17.610 1.00 50.94 103 PRO A CA 1
ATOM 812 C C . PRO A 1 103 ? 21.722 8.790 -18.762 1.00 50.94 103 PRO A C 1
ATOM 814 O O . PRO A 1 103 ? 22.319 7.714 -18.811 1.00 50.94 103 PRO A O 1
ATOM 817 N N . GLN A 1 104 ? 21.819 9.718 -19.714 1.00 48.50 104 GLN A N 1
ATOM 818 C CA . GLN A 1 104 ? 22.760 9.651 -20.824 1.00 48.50 104 GLN A CA 1
ATOM 819 C C . GLN A 1 104 ? 24.169 9.595 -20.223 1.00 48.50 104 GLN A C 1
ATOM 821 O O . GLN A 1 104 ? 24.670 10.603 -19.720 1.00 48.50 104 GLN A O 1
ATOM 826 N N . ASN A 1 105 ? 24.811 8.425 -20.246 1.00 55.09 105 ASN A N 1
ATOM 827 C CA . ASN A 1 105 ? 26.249 8.371 -20.040 1.00 55.09 105 ASN A CA 1
ATOM 828 C C . ASN A 1 105 ? 26.862 9.164 -21.190 1.00 55.09 105 ASN A C 1
ATOM 830 O O . ASN A 1 105 ? 26.834 8.732 -22.340 1.00 55.09 105 ASN A O 1
ATOM 834 N N . ARG A 1 106 ? 27.364 10.356 -20.872 1.00 52.53 106 ARG A N 1
ATOM 835 C CA . ARG A 1 106 ? 28.241 11.119 -21.748 1.00 52.53 106 ARG A CA 1
ATOM 836 C C . ARG A 1 106 ? 29.561 10.355 -21.831 1.00 52.53 106 ARG A C 1
ATOM 838 O O . ARG A 1 106 ? 30.488 10.623 -21.077 1.00 52.53 106 ARG A O 1
ATOM 845 N N . SER A 1 107 ? 29.593 9.355 -22.697 1.00 55.53 107 SER A N 1
ATOM 846 C CA . SER A 1 107 ? 30.809 8.757 -23.227 1.00 55.53 107 SER A CA 1
ATOM 847 C C . SER A 1 107 ? 30.929 9.187 -24.683 1.00 55.53 107 SER A C 1
ATOM 849 O O . SER A 1 107 ? 30.806 8.353 -25.567 1.00 55.53 107 SER A O 1
ATOM 851 N N . ASP A 1 108 ? 31.096 10.490 -24.896 1.00 52.06 108 ASP A N 1
ATOM 852 C CA . ASP A 1 108 ? 31.526 11.051 -26.172 1.00 52.06 108 ASP A CA 1
ATOM 853 C C . ASP A 1 108 ? 32.675 12.025 -25.849 1.00 52.06 108 ASP A C 1
ATOM 855 O O . ASP A 1 108 ? 32.437 13.092 -25.271 1.00 52.06 108 ASP A O 1
ATOM 859 N N . ASP A 1 109 ? 33.880 11.536 -26.169 1.00 45.91 109 ASP A N 1
ATOM 860 C CA . ASP A 1 109 ? 35.198 12.168 -26.386 1.00 45.91 109 ASP A CA 1
ATOM 861 C C . ASP A 1 109 ? 35.909 12.959 -25.268 1.00 45.91 109 ASP A C 1
ATOM 863 O O . ASP A 1 109 ? 35.453 14.053 -24.858 1.00 45.91 109 ASP A O 1
#

pLDDT: mean 78.07, std 12.93, range [45.91, 93.38]

Radius of gyration: 19.87 Å; Cα contacts (8 Å, |Δi|>4): 35; chains: 1; bounding box: 52×24×50 Å

Sequence (109 aa):
MGFLGLTTPIAEVLHSLEVIKVPKIVIEIALLMYNTIFIFLNEIDIMKKAQETRLGYNGYKTSFKSVAMLGSNIFLRSMDKAESLQHSLDSRGYDGEIPMYKPQNRSDD

Foldseek 3Di:
DVPCVVPPDVLVVLVVCVVVVDDQLVSVVVVVVVVVVVVLVVVLVVLVVVCVVVVQCVDPVSVVVSVVVSVVVSVVVVVVVVVVVVVVCVVVVNPPHDDDDDPPPPPDD

Mean predicted aligned error: 10.26 Å

Organism: NCBI:txid483214